Protein AF-N1ZY81-F1 (afdb_monomer_lite)

Radius of gyration: 11.27 Å; chains: 1; bounding box: 21×25×24 Å

Organism: NCBI:txid1235802

Sequence (51 aa):
LYVLLLYMPEHKDDPNAVKTLLPWSDFIKERCTGLIDVEAITPENKPQLPI

pLDDT: mean 81.35, std 8.32, range [64.5, 92.31]

Secondary structure (DSSP, 8-state):
-HHHHHH-GGGTT-HHHHHHHHHHHHHHHHHHBTTB-TTT--STTPPPPP-

Foldseek 3Di:
DVLVCLVVVVQPPPPVSVVVCVVVVVVCCVPCVVVDPPVPDDNVPHDDDDD

Structure (mmCIF, N/CA/C/O backbone):
data_AF-N1ZY81-F1
#
_entry.id   AF-N1ZY81-F1
#
loop_
_atom_site.group_PDB
_atom_site.id
_atom_site.type_symbol
_atom_site.label_atom_id
_atom_site.label_alt_id
_atom_site.label_comp_id
_atom_site.label_asym_id
_atom_site.label_entity_id
_atom_site.label_seq_id
_atom_site.pdbx_PDB_ins_code
_atom_site.Cartn_x
_atom_site.Cartn_y
_atom_site.Cartn_z
_atom_site.occupancy
_atom_site.B_iso_or_equiv
_atom_site.auth_seq_id
_atom_site.auth_comp_id
_atom_site.auth_asym_id
_atom_site.auth_atom_id
_atom_site.pdbx_PDB_model_num
ATOM 1 N N . LEU A 1 1 ? -0.334 -2.332 0.218 1.00 80.56 1 LEU A N 1
ATOM 2 C CA . LEU A 1 1 ? 0.701 -2.480 -0.832 1.00 80.56 1 LEU A CA 1
ATOM 3 C C . LEU A 1 1 ? 0.664 -1.327 -1.822 1.00 80.56 1 LEU A C 1
ATOM 5 O O . LEU A 1 1 ? 1.669 -0.652 -1.949 1.00 80.56 1 LEU A O 1
ATOM 9 N N . TYR A 1 2 ? -0.487 -1.057 -2.446 1.00 82.06 2 TYR A N 1
ATOM 10 C CA . TYR A 1 2 ? -0.671 0.062 -3.380 1.00 82.06 2 TYR A CA 1
ATOM 11 C C . TYR A 1 2 ? -0.099 1.403 -2.876 1.00 82.06 2 TYR A C 1
ATOM 13 O O . TYR A 1 2 ? 0.733 1.991 -3.551 1.00 82.06 2 TYR A O 1
ATOM 21 N N . VAL A 1 3 ? -0.432 1.811 -1.643 1.00 81.19 3 VAL A N 1
ATOM 22 C CA . VAL A 1 3 ? 0.099 3.043 -1.024 1.00 81.19 3 VAL A CA 1
ATOM 23 C C . VAL A 1 3 ? 1.627 3.069 -0.983 1.00 81.19 3 VAL A C 1
ATOM 25 O O . VAL A 1 3 ? 2.222 4.063 -1.368 1.00 81.19 3 VAL A O 1
ATOM 28 N N . LEU A 1 4 ? 2.278 1.980 -0.567 1.00 86.62 4 LEU A N 1
ATOM 29 C CA . LEU A 1 4 ? 3.743 1.921 -0.511 1.00 86.62 4 LEU A CA 1
ATOM 30 C C . LEU A 1 4 ? 4.363 2.082 -1.901 1.00 86.62 4 LEU A C 1
ATOM 32 O O . LEU A 1 4 ? 5.320 2.829 -2.060 1.00 86.62 4 LEU A O 1
ATOM 36 N N . LEU A 1 5 ? 3.769 1.455 -2.917 1.00 88.56 5 LEU A N 1
ATOM 37 C CA . LEU A 1 5 ? 4.228 1.571 -4.301 1.00 88.56 5 LEU A CA 1
ATOM 38 C C . LEU A 1 5 ? 4.024 2.977 -4.892 1.00 88.56 5 LEU A C 1
ATOM 40 O O . LEU A 1 5 ? 4.774 3.362 -5.781 1.00 88.56 5 LEU A O 1
ATOM 44 N N . LEU A 1 6 ? 3.070 3.773 -4.393 1.00 85.44 6 LEU A N 1
ATOM 45 C CA . LEU A 1 6 ? 2.940 5.191 -4.774 1.00 85.44 6 LEU A CA 1
ATOM 46 C C . LEU A 1 6 ? 4.101 6.055 -4.256 1.00 85.44 6 LEU A C 1
ATOM 48 O O . LEU A 1 6 ? 4.428 7.088 -4.848 1.00 85.44 6 LEU A O 1
ATOM 52 N N . TYR A 1 7 ? 4.706 5.665 -3.133 1.00 85.31 7 TYR A N 1
ATOM 53 C CA . TYR A 1 7 ? 5.862 6.361 -2.565 1.00 85.31 7 TYR A CA 1
ATOM 54 C C . TYR A 1 7 ? 7.199 5.754 -2.998 1.00 85.31 7 TYR A C 1
ATOM 56 O O . TYR A 1 7 ? 8.190 6.474 -2.977 1.00 85.31 7 TYR A O 1
ATOM 64 N N . MET A 1 8 ? 7.212 4.490 -3.429 1.00 89.06 8 MET A N 1
ATOM 65 C CA . MET A 1 8 ? 8.395 3.754 -3.894 1.00 89.06 8 MET A CA 1
ATOM 66 C C . MET A 1 8 ? 8.115 3.049 -5.238 1.00 89.06 8 MET A C 1
ATOM 68 O O . MET A 1 8 ? 8.039 1.814 -5.297 1.00 89.06 8 MET A O 1
ATOM 72 N N . PRO A 1 9 ? 7.879 3.805 -6.326 1.00 87.81 9 PRO A N 1
ATOM 73 C CA . PRO A 1 9 ? 7.523 3.241 -7.630 1.00 87.81 9 PRO A CA 1
ATOM 74 C C . PRO A 1 9 ? 8.606 2.331 -8.229 1.00 87.81 9 PRO A C 1
ATOM 76 O O . PRO A 1 9 ? 8.283 1.384 -8.944 1.00 87.81 9 PRO A O 1
ATOM 79 N N . GLU A 1 10 ? 9.875 2.565 -7.903 1.00 89.56 10 GLU A N 1
ATOM 80 C CA . GLU A 1 10 ? 11.040 1.773 -8.315 1.00 89.56 10 GLU A CA 1
ATOM 81 C C . GLU A 1 10 ? 10.965 0.304 -7.880 1.00 89.56 10 GLU A C 1
ATOM 83 O O . GLU A 1 10 ? 11.614 -0.558 -8.469 1.00 89.56 10 GLU A O 1
ATOM 88 N N . HIS A 1 11 ? 10.153 -0.002 -6.868 1.0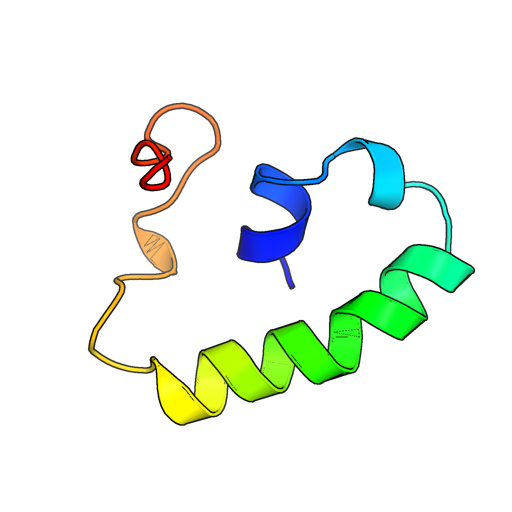0 88.31 11 HIS A N 1
ATOM 89 C CA . HIS A 1 11 ? 9.990 -1.352 -6.341 1.00 88.31 11 HIS A CA 1
ATOM 90 C C . HIS A 1 11 ? 8.871 -2.143 -7.018 1.00 88.31 11 HIS A C 1
ATOM 92 O O . HIS A 1 11 ? 8.736 -3.331 -6.735 1.00 88.31 11 HIS A O 1
ATOM 98 N N . LYS A 1 12 ? 8.064 -1.536 -7.904 1.00 85.81 12 LYS A N 1
ATOM 99 C CA . LYS A 1 12 ? 6.916 -2.242 -8.504 1.00 85.81 12 LYS A CA 1
ATOM 100 C C . LYS A 1 12 ? 7.351 -3.405 -9.405 1.00 85.81 12 LYS A C 1
ATOM 102 O O . LYS A 1 12 ? 6.645 -4.407 -9.473 1.00 85.81 12 LYS A O 1
ATOM 107 N N . ASP A 1 13 ? 8.475 -3.247 -10.102 1.00 90.75 13 ASP A N 1
ATOM 108 C CA . ASP A 1 13 ? 8.943 -4.200 -11.113 1.00 90.75 13 ASP A CA 1
ATOM 109 C C . ASP A 1 13 ? 9.954 -5.215 -10.540 1.00 90.75 13 ASP A C 1
ATOM 111 O O . ASP A 1 13 ? 10.331 -6.160 -11.231 1.00 90.75 13 ASP A O 1
ATOM 115 N N . ASP A 1 14 ? 10.360 -5.064 -9.270 1.00 92.31 14 ASP A N 1
ATOM 116 C CA . ASP A 1 14 ? 11.220 -6.014 -8.555 1.00 92.31 14 ASP A CA 1
ATOM 117 C C . ASP A 1 14 ? 10.387 -6.943 -7.644 1.00 92.31 14 ASP A C 1
ATOM 119 O O . ASP A 1 14 ? 9.901 -6.524 -6.587 1.00 92.31 14 ASP A O 1
ATOM 123 N N . PRO A 1 15 ? 10.263 -8.243 -7.980 1.00 89.00 15 PRO A N 1
ATOM 124 C CA . PRO A 1 15 ? 9.509 -9.205 -7.180 1.00 89.00 15 PRO A CA 1
ATOM 125 C C . PRO A 1 15 ? 10.036 -9.374 -5.751 1.00 89.00 15 PRO A C 1
ATOM 127 O O . PRO A 1 15 ? 9.264 -9.697 -4.844 1.00 89.00 15 PRO A O 1
ATOM 130 N N . ASN A 1 16 ? 11.340 -9.197 -5.529 1.00 91.25 16 ASN A N 1
ATOM 131 C CA . ASN A 1 16 ? 11.942 -9.323 -4.202 1.00 91.25 16 ASN A CA 1
ATOM 132 C C . ASN A 1 16 ? 11.614 -8.103 -3.337 1.00 91.25 16 ASN A C 1
ATOM 134 O O . ASN A 1 16 ? 11.282 -8.257 -2.156 1.00 91.25 16 ASN A O 1
ATOM 138 N N . ALA A 1 17 ? 11.616 -6.908 -3.931 1.00 88.25 17 ALA A N 1
ATOM 139 C CA . ALA A 1 17 ? 11.158 -5.695 -3.267 1.00 88.25 17 ALA A CA 1
ATOM 140 C C . ALA A 1 17 ? 9.663 -5.782 -2.921 1.00 88.25 17 ALA A C 1
ATOM 142 O O . ALA A 1 17 ? 9.286 -5.548 -1.774 1.00 88.25 17 ALA A O 1
ATOM 143 N N . VAL A 1 18 ? 8.812 -6.239 -3.849 1.00 89.06 18 VAL A N 1
ATOM 144 C CA . VAL A 1 18 ? 7.371 -6.437 -3.590 1.00 89.06 18 VAL A CA 1
ATOM 145 C C . VAL A 1 18 ? 7.127 -7.409 -2.431 1.00 89.06 18 VAL A C 1
ATOM 147 O O . VAL A 1 18 ? 6.318 -7.118 -1.547 1.00 89.06 18 VAL A O 1
ATOM 150 N N . LYS A 1 19 ? 7.846 -8.539 -2.383 1.00 90.75 19 LYS A N 1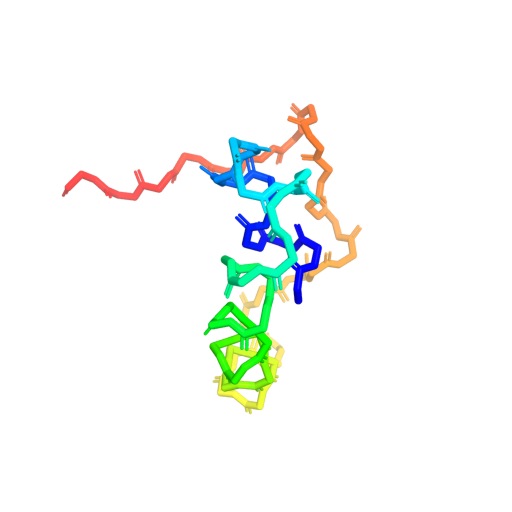
ATOM 151 C CA . LYS A 1 19 ? 7.772 -9.496 -1.261 1.00 90.75 19 LYS A CA 1
ATOM 152 C C . LYS A 1 19 ? 8.174 -8.869 0.071 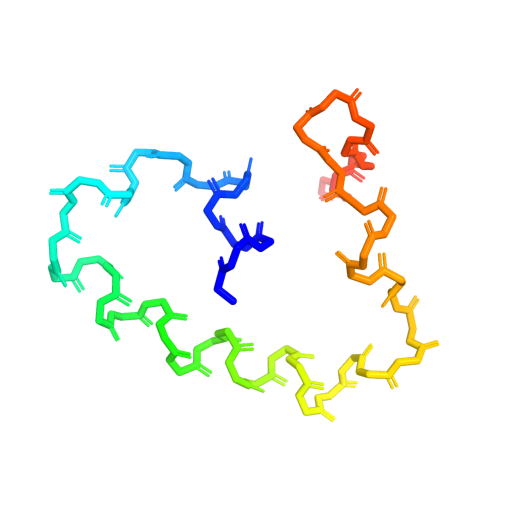1.00 90.75 19 LYS A C 1
ATOM 154 O O . LYS A 1 19 ? 7.574 -9.187 1.091 1.00 90.75 19 LYS A O 1
ATOM 159 N N . THR A 1 20 ? 9.154 -7.973 0.058 1.00 89.31 20 THR A N 1
ATOM 160 C CA . THR A 1 20 ? 9.616 -7.264 1.260 1.00 89.31 20 THR A CA 1
ATOM 161 C C . THR A 1 20 ? 8.613 -6.200 1.712 1.00 89.31 20 THR A C 1
ATOM 163 O O . THR A 1 20 ? 8.429 -5.993 2.909 1.00 89.31 20 THR A O 1
ATOM 166 N N . LEU A 1 21 ? 7.911 -5.559 0.776 1.00 90.50 21 LEU A N 1
ATOM 167 C CA . LEU A 1 21 ? 6.899 -4.535 1.058 1.00 90.50 21 LEU A CA 1
ATOM 168 C C . LEU A 1 21 ? 5.542 -5.111 1.485 1.00 90.50 21 LEU A C 1
ATOM 170 O O . LEU A 1 21 ? 4.752 -4.404 2.108 1.00 90.50 21 LEU A O 1
ATOM 174 N N . LEU A 1 22 ? 5.250 -6.373 1.168 1.00 89.69 22 LEU A N 1
ATOM 175 C CA . LEU A 1 22 ? 3.997 -7.053 1.520 1.00 89.69 22 LEU A CA 1
ATOM 176 C C . LEU A 1 22 ? 3.707 -7.060 3.038 1.00 89.69 22 LEU A C 1
ATOM 178 O O . LEU A 1 22 ? 2.642 -6.578 3.427 1.00 89.69 22 LEU A O 1
ATOM 182 N N . PRO A 1 23 ? 4.6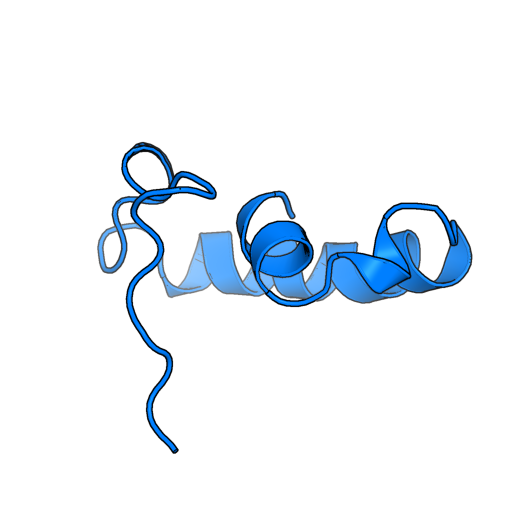42 -7.478 3.913 1.00 90.81 23 PRO A N 1
ATOM 183 C CA . PRO A 1 23 ? 4.450 -7.407 5.363 1.00 90.81 23 PRO A CA 1
ATOM 184 C C . PRO A 1 23 ? 4.188 -5.985 5.876 1.00 90.81 23 PRO A C 1
ATOM 186 O O . PRO A 1 23 ? 3.317 -5.774 6.714 1.00 90.81 23 PRO A O 1
ATOM 189 N N . TRP A 1 24 ? 4.899 -4.987 5.340 1.00 87.44 24 TRP A N 1
ATOM 190 C CA . TRP A 1 24 ? 4.698 -3.574 5.690 1.00 87.44 24 TRP A CA 1
ATOM 191 C C . TRP A 1 24 ? 3.330 -3.062 5.253 1.00 87.44 24 TRP A C 1
ATOM 193 O O . TRP A 1 24 ? 2.671 -2.298 5.953 1.00 87.44 24 TRP A O 1
ATOM 203 N N . SER A 1 25 ? 2.897 -3.506 4.081 1.00 85.56 25 SER A N 1
ATOM 204 C CA . SER A 1 25 ? 1.582 -3.241 3.525 1.00 85.56 25 SER A CA 1
ATOM 205 C C . SER A 1 25 ? 0.468 -3.695 4.461 1.00 85.56 25 SER A C 1
ATOM 207 O O . SER A 1 25 ? -0.503 -2.962 4.645 1.00 85.56 25 SER A O 1
ATOM 209 N N . ASP A 1 26 ? 0.615 -4.885 5.033 1.00 86.44 26 ASP A N 1
ATOM 210 C CA . ASP A 1 26 ? -0.381 -5.470 5.925 1.00 86.44 26 ASP A CA 1
ATOM 211 C C . ASP A 1 26 ?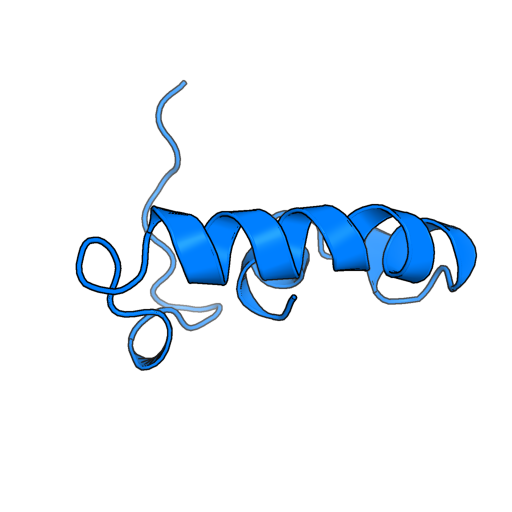 -0.302 -4.840 7.316 1.00 86.44 26 ASP A C 1
ATOM 213 O O . ASP A 1 26 ? -1.332 -4.470 7.871 1.00 86.44 26 ASP A O 1
ATOM 217 N N . PHE A 1 27 ? 0.909 -4.564 7.807 1.00 86.88 27 PHE A N 1
ATOM 218 C CA . PHE A 1 27 ? 1.128 -3.812 9.042 1.00 86.88 27 PHE A CA 1
ATOM 219 C C . PHE A 1 27 ? 0.460 -2.427 9.014 1.00 86.88 27 PHE A C 1
ATOM 221 O O . PHE A 1 27 ? -0.256 -2.062 9.944 1.00 86.88 27 PHE A O 1
ATOM 228 N N . ILE A 1 28 ? 0.644 -1.652 7.938 1.00 81.19 28 ILE A N 1
ATOM 229 C CA . ILE A 1 28 ? 0.019 -0.326 7.795 1.00 81.19 28 ILE A CA 1
ATOM 230 C C . ILE A 1 28 ? -1.501 -0.458 7.707 1.00 81.19 28 ILE A C 1
ATOM 232 O O . ILE A 1 28 ? -2.218 0.315 8.334 1.00 81.19 28 ILE A O 1
ATOM 236 N N . LYS A 1 29 ? -2.014 -1.448 6.967 1.00 78.56 29 LYS A N 1
ATOM 237 C CA . LYS A 1 29 ? -3.460 -1.696 6.910 1.00 78.56 29 LYS A CA 1
ATOM 238 C C . LYS A 1 29 ? -4.030 -2.028 8.283 1.00 78.56 29 LYS A C 1
ATOM 240 O O . LYS A 1 29 ? -5.079 -1.502 8.610 1.00 78.56 29 LYS A O 1
ATOM 245 N N . GLU A 1 30 ? -3.368 -2.855 9.083 1.00 85.00 30 GLU A N 1
ATOM 246 C CA . GLU A 1 30 ? -3.853 -3.255 10.410 1.00 85.00 30 GLU A CA 1
ATOM 247 C C . GLU A 1 30 ? -3.776 -2.112 11.432 1.00 85.00 30 GLU A C 1
ATOM 249 O O . GLU A 1 30 ? -4.660 -1.956 12.269 1.00 85.00 30 GLU A O 1
ATOM 254 N N . ARG A 1 31 ? -2.720 -1.294 11.374 1.00 82.62 31 ARG A N 1
ATOM 255 C CA . ARG A 1 31 ? -2.441 -0.264 12.389 1.00 82.62 31 ARG A CA 1
ATOM 256 C C . ARG A 1 31 ? -2.981 1.117 12.034 1.00 82.62 31 ARG A C 1
ATOM 258 O O . ARG A 1 31 ? -3.141 1.945 12.927 1.00 82.62 31 ARG A O 1
ATOM 265 N N . CYS A 1 32 ? -3.238 1.378 10.756 1.00 74.94 32 CYS A N 1
ATOM 266 C CA . CYS A 1 32 ? -3.675 2.681 10.252 1.00 74.94 32 CYS A CA 1
ATOM 267 C C . CYS A 1 32 ? -5.059 2.636 9.588 1.00 74.94 32 CYS A C 1
ATOM 269 O O . CYS A 1 32 ? -5.477 3.636 8.999 1.00 74.94 32 CYS A O 1
ATOM 271 N N . THR A 1 33 ? -5.787 1.518 9.692 1.00 67.06 33 THR A N 1
ATOM 272 C CA . THR A 1 33 ? -7.190 1.443 9.264 1.00 67.06 33 THR A CA 1
ATOM 273 C C . THR A 1 33 ? -8.009 2.475 10.044 1.00 67.06 33 THR A C 1
ATOM 275 O O . THR A 1 33 ? -8.119 2.403 11.264 1.00 67.06 33 THR A O 1
ATOM 278 N N . GLY A 1 34 ? -8.541 3.476 9.335 1.00 64.81 34 GLY A N 1
ATOM 279 C CA . GLY A 1 34 ? -9.315 4.589 9.903 1.00 64.81 34 GLY A CA 1
ATOM 280 C C . GLY A 1 34 ? -8.547 5.904 10.109 1.00 64.81 34 GLY A C 1
ATOM 281 O O . GLY A 1 34 ? -9.187 6.928 10.321 1.00 64.81 34 GLY A O 1
ATOM 282 N N . LEU A 1 35 ? -7.209 5.912 10.013 1.00 66.94 35 LEU A N 1
ATOM 283 C CA . LEU A 1 35 ? -6.389 7.140 10.095 1.00 66.94 35 LEU A CA 1
ATOM 284 C C . LEU A 1 35 ? -6.082 7.749 8.726 1.00 66.94 35 LEU A C 1
ATOM 286 O O . LEU A 1 35 ? -5.905 8.957 8.599 1.00 66.94 35 LEU A O 1
ATOM 290 N N . ILE A 1 36 ? -5.996 6.899 7.712 1.00 64.50 36 ILE A N 1
ATOM 291 C CA . ILE A 1 36 ? -5.738 7.278 6.329 1.00 64.50 36 ILE A CA 1
ATOM 292 C C . ILE A 1 36 ? -6.813 6.628 5.477 1.00 64.50 36 ILE A C 1
ATOM 294 O O . ILE A 1 36 ? -6.987 5.408 5.519 1.00 64.50 36 ILE A O 1
ATOM 298 N N . ASP A 1 37 ? -7.537 7.448 4.720 1.00 68.62 37 ASP A N 1
ATOM 299 C CA . ASP A 1 37 ? -8.422 6.959 3.673 1.00 68.62 37 ASP A CA 1
ATOM 300 C C . ASP A 1 37 ? -7.550 6.461 2.518 1.00 68.62 37 ASP A C 1
ATOM 302 O O . ASP A 1 37 ? -7.121 7.212 1.643 1.00 68.62 37 ASP A O 1
ATOM 306 N N . VAL A 1 38 ? -7.208 5.177 2.587 1.00 65.56 38 VAL A N 1
ATOM 307 C CA . VAL A 1 38 ? -6.349 4.498 1.616 1.00 65.56 38 VAL A CA 1
ATOM 308 C C . VAL A 1 38 ? -6.963 4.524 0.210 1.00 65.56 38 VAL A C 1
ATOM 310 O O . VAL A 1 38 ? -6.219 4.420 -0.764 1.00 65.56 38 VAL A O 1
ATOM 313 N N . GLU A 1 39 ? -8.283 4.688 0.091 1.00 64.69 39 GLU A N 1
ATOM 314 C CA . GLU A 1 39 ? -8.997 4.759 -1.188 1.00 64.69 39 GLU A CA 1
ATOM 315 C C . GLU A 1 39 ? -8.910 6.153 -1.825 1.00 64.69 39 GLU A C 1
ATOM 317 O O . GLU A 1 39 ? -8.917 6.270 -3.049 1.00 64.69 39 GLU A O 1
ATOM 322 N N . ALA A 1 40 ? -8.745 7.204 -1.018 1.00 70.19 40 ALA A N 1
ATOM 323 C CA . ALA A 1 40 ? -8.593 8.579 -1.497 1.00 70.19 40 ALA A CA 1
ATOM 324 C C . ALA A 1 40 ? -7.174 8.917 -1.998 1.00 70.19 40 ALA A C 1
ATOM 326 O O . ALA A 1 40 ? -6.971 9.956 -2.634 1.00 70.19 40 ALA A O 1
ATOM 327 N N . ILE A 1 41 ? -6.177 8.070 -1.713 1.00 75.12 41 ILE A N 1
ATOM 328 C CA . ILE A 1 41 ? -4.785 8.303 -2.115 1.00 75.12 41 ILE A CA 1
ATOM 329 C C . ILE A 1 41 ? -4.577 7.795 -3.546 1.00 75.12 41 ILE A C 1
ATOM 331 O O . ILE A 1 41 ? -4.413 6.598 -3.776 1.00 75.12 41 ILE A O 1
ATOM 335 N N . THR A 1 42 ? -4.516 8.723 -4.499 1.00 77.88 42 THR A N 1
ATOM 336 C CA . THR A 1 42 ? -4.137 8.461 -5.897 1.00 77.88 42 THR A CA 1
ATOM 337 C C . THR A 1 42 ? -2.731 9.007 -6.188 1.00 77.88 42 THR A C 1
ATOM 339 O O . THR A 1 42 ? -2.217 9.814 -5.404 1.00 77.88 42 THR A O 1
ATOM 342 N N . PR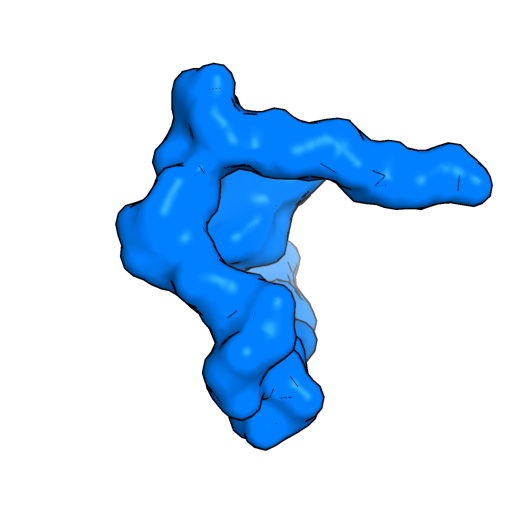O A 1 43 ? -2.075 8.605 -7.296 1.00 78.12 43 PRO A N 1
ATOM 343 C CA . PRO A 1 43 ? -0.782 9.168 -7.692 1.00 78.12 43 PRO A CA 1
ATOM 344 C C . PRO A 1 43 ? -0.792 10.700 -7.785 1.00 78.12 43 PRO A C 1
ATOM 346 O O . PRO A 1 43 ? 0.192 11.345 -7.429 1.00 78.12 43 PRO A O 1
ATOM 349 N N . GLU A 1 44 ? -1.903 11.276 -8.242 1.00 80.88 44 GLU A N 1
ATOM 350 C CA . GLU A 1 44 ? -2.079 12.712 -8.469 1.00 80.88 44 GLU A CA 1
ATOM 351 C C . GLU A 1 44 ? -2.373 13.482 -7.178 1.00 80.88 44 GLU A C 1
ATOM 353 O O . GLU A 1 44 ? -2.052 14.664 -7.087 1.00 80.88 44 GLU A O 1
ATOM 358 N N . ASN A 1 45 ? -2.968 12.824 -6.180 1.00 78.88 45 ASN A N 1
ATOM 359 C CA . ASN A 1 45 ? -3.447 13.457 -4.951 1.00 78.88 45 ASN A CA 1
ATOM 360 C C . ASN A 1 45 ? -2.706 12.960 -3.699 1.00 78.88 45 ASN A C 1
ATOM 362 O O . ASN A 1 45 ? -3.254 12.959 -2.594 1.00 78.88 45 ASN A O 1
ATOM 366 N N . LYS A 1 46 ? -1.459 12.497 -3.862 1.00 79.56 46 LYS A N 1
ATOM 367 C CA . LYS A 1 46 ? -0.674 11.963 -2.747 1.00 79.56 46 LYS A CA 1
ATOM 368 C C . LYS A 1 46 ? -0.268 13.097 -1.786 1.00 79.56 46 LYS A C 1
ATOM 370 O O . LYS A 1 46 ? 0.375 14.059 -2.219 1.00 79.56 46 LYS A O 1
ATOM 375 N N . PRO A 1 47 ? -0.588 13.004 -0.485 1.00 77.00 47 PRO A N 1
ATOM 376 C CA . PRO A 1 47 ? -0.097 13.966 0.493 1.00 77.00 47 PRO A CA 1
ATOM 377 C C . PRO A 1 47 ? 1.431 13.887 0.610 1.00 77.00 47 PRO A C 1
ATOM 379 O O . PRO A 1 47 ? 2.036 12.823 0.460 1.00 77.00 47 PRO A O 1
ATOM 382 N N . GLN A 1 48 ? 2.077 15.025 0.870 1.00 79.75 48 GLN A N 1
ATOM 383 C CA . GLN A 1 48 ? 3.518 15.044 1.112 1.00 79.75 48 GLN A CA 1
ATOM 384 C C . GLN A 1 48 ? 3.817 14.355 2.444 1.00 79.75 48 GLN A C 1
ATOM 386 O O . GLN A 1 48 ? 3.180 14.647 3.458 1.00 79.75 48 GLN A O 1
ATOM 391 N N . LEU A 1 49 ? 4.781 13.433 2.436 1.00 75.44 49 LEU A N 1
ATOM 392 C CA . LEU A 1 49 ? 5.272 12.838 3.671 1.00 75.44 49 LEU A CA 1
ATOM 393 C C . LEU A 1 49 ? 6.059 13.901 4.456 1.00 75.44 49 LEU A C 1
ATOM 395 O O . LEU A 1 49 ? 6.773 14.692 3.833 1.00 75.44 49 LEU A O 1
ATOM 399 N N . PRO A 1 50 ? 5.942 13.936 5.793 1.00 75.38 50 PRO A N 1
ATOM 400 C CA . PRO A 1 50 ? 6.800 14.774 6.623 1.00 75.38 50 PRO A CA 1
ATOM 401 C C . PRO A 1 50 ? 8.284 14.467 6.362 1.00 75.38 50 PRO A C 1
ATOM 403 O O . PRO A 1 50 ? 8.630 13.306 6.134 1.00 75.38 50 PRO A O 1
ATOM 406 N N . ILE A 1 51 ? 9.127 15.506 6.392 1.00 67.62 51 ILE A N 1
ATOM 407 C CA . ILE A 1 51 ? 10.596 15.417 6.283 1.00 67.62 51 ILE A CA 1
ATOM 408 C C . ILE A 1 51 ? 11.186 14.980 7.624 1.00 67.62 51 ILE A C 1
ATOM 410 O O . ILE A 1 51 ? 10.713 15.512 8.657 1.00 67.62 51 ILE A O 1
#